Protein AF-A0A7S2A007-F1 (afdb_monomer_lite)

Sequence (112 aa):
ASSGMDYMIIKDHVYDLSEYDNTVSSYLVEDLQQLIKVGKNTDATDLFEARFDGDKADEFQACLDEQFFMGVMNEEIDPVCATFNNIMIGLLVFVALILILQCLCSLLYIVR

Secondary structure (DSSP, 8-state):
------EEEETTEEEE-TTIIIIITTTS-HHHHHHHHHHTTSB-HHHHHHH--THHHHHHHHHHHHHHEEEE---S--HHHHHHHHHHHHHHHHHHHHHHHHHHHHHHHHH-

Structure (mmCIF, N/CA/C/O backbone):
data_AF-A0A7S2A007-F1
#
_entry.id   AF-A0A7S2A007-F1
#
loop_
_atom_site.group_PDB
_atom_site.id
_atom_site.type_symbol
_atom_site.label_atom_id
_atom_site.label_alt_id
_atom_site.label_comp_id
_atom_site.label_asym_id
_atom_site.label_entity_id
_atom_site.label_seq_id
_atom_site.pdbx_PDB_ins_code
_atom_site.Cartn_x
_atom_site.Cartn_y
_atom_site.Cartn_z
_atom_site.occupancy
_atom_site.B_iso_or_equiv
_atom_site.auth_seq_id
_atom_site.auth_comp_id
_atom_site.auth_asym_id
_atom_site.auth_atom_id
_atom_site.pdbx_PDB_model_num
ATOM 1 N N . ALA A 1 1 ? 16.881 2.953 19.652 1.00 38.44 1 ALA A N 1
ATOM 2 C CA . ALA A 1 1 ? 15.820 1.940 19.512 1.00 38.44 1 ALA A CA 1
ATOM 3 C C . ALA A 1 1 ? 15.029 2.300 18.266 1.00 38.44 1 ALA A C 1
ATOM 5 O O . ALA A 1 1 ? 14.914 3.486 17.990 1.00 38.44 1 ALA A O 1
ATOM 6 N N . SER A 1 2 ? 14.667 1.301 17.466 1.00 35.47 2 SER A N 1
ATOM 7 C CA . SER A 1 2 ? 14.179 1.438 16.090 1.00 35.47 2 SER A CA 1
ATOM 8 C C . SER A 1 2 ? 13.119 2.532 15.944 1.00 35.47 2 SER A C 1
ATOM 10 O O . SER A 1 2 ? 12.102 2.482 16.624 1.00 35.47 2 SER A O 1
ATOM 12 N N . SER A 1 3 ? 13.366 3.488 15.046 1.00 43.19 3 SER A N 1
ATOM 13 C CA . SER A 1 3 ? 12.372 4.432 14.525 1.00 43.19 3 SER A CA 1
ATOM 14 C C . SER A 1 3 ? 11.418 3.650 13.617 1.00 43.19 3 SER A C 1
ATOM 16 O O . SER A 1 3 ? 11.489 3.750 12.396 1.00 43.19 3 SER A O 1
ATOM 18 N N . GLY A 1 4 ? 10.635 2.751 14.212 1.00 50.84 4 GLY A N 1
ATOM 19 C CA . GLY A 1 4 ? 9.529 2.082 13.548 1.00 50.84 4 GLY A CA 1
ATOM 20 C C . GLY A 1 4 ? 8.354 3.041 13.555 1.00 50.84 4 GLY A C 1
ATOM 21 O O . GLY A 1 4 ? 7.984 3.526 14.617 1.00 50.84 4 GLY A O 1
ATOM 22 N N . MET A 1 5 ? 7.819 3.354 12.378 1.00 59.94 5 MET A N 1
ATOM 23 C CA . MET A 1 5 ? 6.482 3.933 12.274 1.00 59.94 5 MET A CA 1
ATOM 24 C C . MET A 1 5 ? 5.546 2.973 13.005 1.00 59.94 5 MET A C 1
ATOM 26 O O . MET A 1 5 ? 5.478 1.808 12.618 1.00 59.94 5 MET A O 1
ATOM 30 N N . ASP A 1 6 ? 4.914 3.426 14.079 1.00 76.38 6 ASP A N 1
ATOM 31 C CA . ASP A 1 6 ? 3.950 2.625 14.814 1.00 76.38 6 ASP A CA 1
ATOM 32 C C . ASP A 1 6 ? 2.593 2.838 14.155 1.00 76.38 6 ASP A C 1
ATOM 34 O O . ASP A 1 6 ? 2.040 3.927 14.237 1.00 76.38 6 ASP A O 1
ATOM 38 N N . TYR A 1 7 ? 2.083 1.826 13.460 1.00 77.31 7 TYR A N 1
ATOM 39 C CA . TYR A 1 7 ? 0.808 1.918 12.746 1.00 77.31 7 TYR A CA 1
ATOM 40 C C . TYR A 1 7 ? -0.090 0.727 13.058 1.00 77.31 7 TYR A C 1
ATOM 42 O O . TYR A 1 7 ? 0.368 -0.315 13.527 1.00 77.31 7 TYR A O 1
ATOM 50 N N . MET A 1 8 ? -1.382 0.875 12.801 1.00 81.12 8 MET A N 1
ATOM 51 C CA . MET A 1 8 ? -2.362 -0.204 12.892 1.00 81.12 8 MET A CA 1
ATOM 52 C C . MET A 1 8 ? -3.343 -0.072 11.735 1.00 81.12 8 MET A C 1
ATOM 54 O O . MET A 1 8 ? -3.657 1.044 11.327 1.00 81.12 8 MET A O 1
ATOM 58 N N . ILE A 1 9 ? -3.800 -1.201 11.202 1.00 79.88 9 ILE A N 1
ATOM 59 C CA . ILE A 1 9 ? -4.761 -1.232 10.096 1.00 79.88 9 ILE A CA 1
ATOM 60 C C . ILE A 1 9 ? -6.050 -1.890 10.590 1.00 79.88 9 ILE A C 1
ATOM 62 O O . ILE A 1 9 ? -5.987 -2.943 11.224 1.00 79.88 9 ILE A O 1
ATOM 66 N N . ILE A 1 10 ? -7.198 -1.254 10.343 1.00 80.31 10 ILE A N 1
ATOM 67 C CA . ILE A 1 10 ? -8.532 -1.821 10.601 1.00 80.31 10 ILE A CA 1
ATOM 68 C C . ILE A 1 10 ? -9.414 -1.517 9.391 1.00 80.31 10 ILE A C 1
ATOM 70 O O . ILE A 1 10 ? -9.615 -0.347 9.079 1.00 80.31 10 ILE A O 1
ATOM 74 N N . LYS A 1 11 ? -9.960 -2.54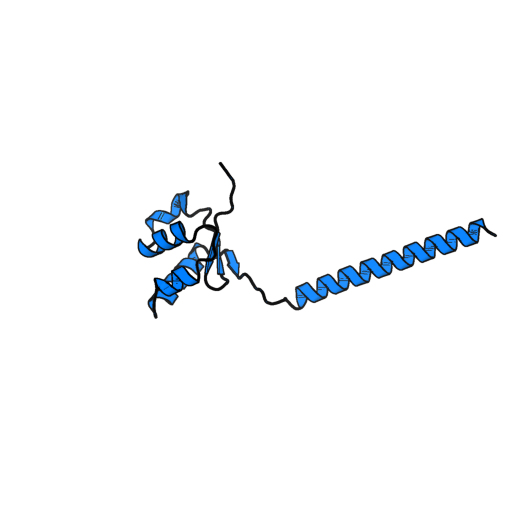4 8.724 1.00 74.31 11 LYS A N 1
ATOM 75 C CA . LYS A 1 11 ? -10.863 -2.393 7.561 1.00 74.31 11 LYS A CA 1
ATOM 76 C C . LYS A 1 11 ? -10.331 -1.370 6.549 1.00 74.31 11 LYS A C 1
ATOM 78 O O . LYS A 1 11 ? -11.004 -0.387 6.242 1.00 74.31 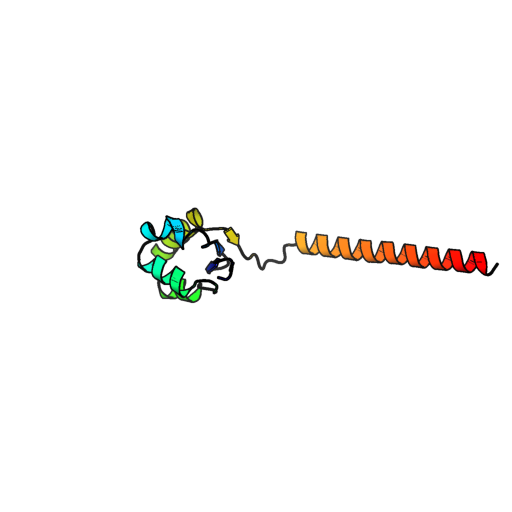11 LYS A O 1
ATOM 83 N N . ASP A 1 12 ? -9.077 -1.539 6.142 1.00 71.62 12 ASP A N 1
ATOM 84 C CA . ASP A 1 12 ? -8.349 -0.661 5.214 1.00 71.62 12 ASP A CA 1
ATOM 85 C C . ASP A 1 12 ? -8.013 0.750 5.732 1.00 71.62 12 ASP A C 1
ATOM 87 O O . ASP A 1 12 ? -7.295 1.486 5.064 1.00 71.62 12 ASP A O 1
ATOM 91 N N . HIS A 1 13 ? -8.440 1.144 6.932 1.00 76.31 13 HIS A N 1
ATOM 92 C CA . HIS A 1 13 ? -8.051 2.416 7.545 1.00 76.31 13 HIS A CA 1
ATOM 93 C C . HIS A 1 13 ? -6.691 2.256 8.232 1.00 76.31 13 HIS A C 1
ATOM 95 O O . HIS A 1 13 ? -6.491 1.336 9.024 1.00 76.31 13 HIS A O 1
ATOM 101 N N . VAL A 1 14 ? -5.750 3.149 7.924 1.00 79.38 14 VAL A N 1
ATOM 102 C CA . VAL A 1 14 ? -4.419 3.214 8.535 1.00 79.38 14 VAL A CA 1
ATOM 103 C C . VAL A 1 14 ? -4.436 4.253 9.640 1.00 79.38 14 VAL A C 1
ATOM 105 O O . VAL A 1 14 ? -4.706 5.433 9.397 1.00 79.38 14 VAL A O 1
ATOM 108 N N . TYR A 1 15 ? -4.078 3.813 10.838 1.00 79.31 15 TYR A N 1
ATOM 109 C CA . TYR A 1 15 ? -3.965 4.651 12.019 1.00 79.31 15 TYR A CA 1
ATOM 110 C C . TYR A 1 15 ? -2.495 4.862 12.377 1.00 79.31 15 TYR A C 1
ATOM 112 O O . TYR A 1 15 ? -1.750 3.886 12.507 1.00 79.31 15 TYR A O 1
ATOM 120 N N . ASP A 1 16 ? -2.080 6.120 12.547 1.00 79.06 16 ASP A N 1
ATOM 121 C CA . ASP A 1 16 ? -0.740 6.470 13.032 1.00 79.06 16 ASP A CA 1
ATOM 122 C C . ASP A 1 16 ? -0.748 6.510 14.565 1.00 79.06 16 ASP A C 1
ATOM 124 O O . ASP A 1 16 ? -1.453 7.297 15.193 1.00 79.06 16 ASP A O 1
ATOM 128 N N . LEU A 1 17 ? 0.036 5.627 15.177 1.00 75.94 17 LEU A N 1
ATOM 129 C CA . LEU A 1 17 ? 0.147 5.454 16.622 1.00 75.94 17 LEU A CA 1
ATOM 130 C C . LEU A 1 17 ? 1.456 6.038 17.172 1.00 75.94 17 LEU A C 1
ATOM 132 O O . LEU A 1 17 ? 1.785 5.805 18.336 1.00 75.94 17 LEU A O 1
ATOM 136 N N . SER A 1 18 ? 2.210 6.799 16.376 1.00 72.69 18 SER A N 1
ATOM 137 C CA . SER A 1 18 ? 3.470 7.421 16.806 1.00 72.69 18 SER A CA 1
ATOM 138 C C . SER A 1 18 ? 3.304 8.343 18.022 1.00 72.69 18 SER A C 1
ATOM 140 O O . SER A 1 18 ? 4.188 8.419 18.879 1.00 72.69 18 SER A O 1
ATOM 142 N N . GLU A 1 19 ? 2.149 8.998 18.146 1.00 65.75 19 GLU A N 1
ATOM 143 C CA . GLU A 1 19 ? 1.834 9.900 19.259 1.00 65.75 19 GLU A CA 1
ATOM 144 C C . GLU A 1 19 ? 1.096 9.204 20.425 1.00 65.75 19 GLU A C 1
ATOM 146 O O . GLU A 1 19 ? 1.035 9.731 21.540 1.00 65.75 19 GLU A O 1
ATOM 151 N N . TYR A 1 20 ? 0.628 7.964 20.226 1.00 68.19 20 TYR A N 1
ATOM 152 C CA . TYR A 1 20 ? -0.131 7.201 21.225 1.00 68.19 20 TYR A CA 1
ATOM 153 C C . TYR A 1 20 ? 0.636 6.995 22.545 1.00 68.19 20 TYR A C 1
ATOM 155 O O . TYR A 1 20 ? 0.052 7.135 23.623 1.00 68.19 20 TYR A O 1
ATOM 163 N N . ASP A 1 21 ? 1.941 6.703 22.474 1.00 65.31 21 ASP A N 1
ATOM 164 C CA . ASP A 1 21 ? 2.775 6.401 23.654 1.00 65.31 21 ASP A CA 1
ATOM 165 C C . ASP A 1 21 ? 3.075 7.647 24.512 1.00 65.31 21 ASP A C 1
ATOM 167 O O . ASP A 1 21 ? 3.379 7.537 25.698 1.00 65.31 21 ASP A O 1
ATOM 171 N N . ASN A 1 22 ? 2.960 8.851 23.936 1.00 61.22 22 ASN A N 1
ATOM 172 C CA . ASN A 1 22 ? 3.395 10.086 24.591 1.00 61.22 22 ASN A CA 1
ATOM 173 C C . ASN A 1 22 ? 2.253 10.899 25.221 1.00 61.22 22 ASN A C 1
ATOM 175 O O . ASN A 1 22 ? 2.492 11.581 26.219 1.00 61.22 22 ASN A O 1
ATOM 179 N N . THR A 1 23 ? 1.032 10.864 24.670 1.00 57.75 23 THR A N 1
ATOM 180 C CA . THR A 1 23 ? -0.029 11.811 25.083 1.00 57.75 23 THR A CA 1
ATOM 181 C C . THR A 1 23 ? -1.442 11.230 25.164 1.00 57.75 23 THR A C 1
ATOM 183 O O . THR A 1 23 ? -2.250 11.747 25.937 1.00 57.75 23 THR A O 1
ATOM 186 N N . VAL A 1 24 ? -1.762 10.162 24.425 1.00 57.81 24 VAL A N 1
ATOM 187 C CA . VAL A 1 24 ? -3.172 9.782 24.176 1.00 57.81 24 VAL A CA 1
ATOM 188 C C . VAL A 1 24 ? -3.631 8.532 24.938 1.00 57.81 24 VAL A C 1
ATOM 190 O O . VAL A 1 24 ? -4.828 8.328 25.136 1.00 57.81 24 VAL A O 1
ATOM 193 N N . SER A 1 25 ? -2.695 7.738 25.466 1.00 60.09 25 SER A N 1
ATOM 194 C CA . SER A 1 25 ? -2.962 6.515 26.244 1.00 60.09 25 SER A CA 1
ATOM 195 C C . SER A 1 25 ? -3.998 6.687 27.374 1.00 60.09 25 SER A C 1
ATOM 197 O O . SER A 1 25 ? -4.750 5.759 27.646 1.00 60.09 25 SER A O 1
ATOM 199 N N . SER A 1 26 ? -4.125 7.865 27.999 1.00 56.12 26 SER A N 1
ATOM 200 C CA . SER A 1 26 ? -5.060 8.068 29.119 1.00 56.12 26 SER A CA 1
ATOM 201 C C . SER A 1 26 ? -6.522 8.302 28.729 1.00 56.12 26 SER A C 1
ATOM 203 O O . SER A 1 26 ? -7.385 8.208 29.598 1.00 56.12 26 SER A O 1
ATOM 205 N N . TYR A 1 27 ? -6.807 8.658 27.472 1.00 57.28 27 TYR A N 1
ATOM 206 C CA . TYR A 1 27 ? -8.162 9.014 27.024 1.00 57.28 27 TYR A CA 1
ATOM 207 C C . TYR A 1 27 ? -8.893 7.866 26.325 1.00 57.28 27 TYR A C 1
ATOM 209 O O . TYR A 1 27 ? -10.106 7.937 26.141 1.00 57.28 27 TYR A O 1
ATOM 217 N N . LEU A 1 28 ? -8.178 6.800 25.956 1.00 64.62 28 LEU A N 1
ATOM 218 C CA . LEU A 1 28 ? -8.772 5.651 25.285 1.00 64.62 28 LEU A CA 1
ATOM 219 C C . LEU A 1 28 ? -9.371 4.675 26.294 1.00 64.62 28 LEU A C 1
ATOM 221 O O . LEU A 1 28 ? -8.800 4.421 27.354 1.00 64.62 28 LEU A O 1
ATOM 225 N N . VAL A 1 29 ? -10.506 4.081 25.928 1.00 69.25 29 VAL A N 1
ATOM 226 C CA . VAL A 1 29 ? -11.132 2.989 26.683 1.00 69.25 29 VAL A CA 1
ATOM 227 C C . VAL A 1 29 ? -10.151 1.815 26.802 1.00 69.25 29 VAL A C 1
ATOM 229 O O . VAL A 1 29 ? -9.431 1.514 25.849 1.00 69.25 29 VAL A O 1
ATOM 232 N N . GLU A 1 30 ? -10.106 1.153 27.963 1.00 70.50 30 GLU A N 1
ATOM 233 C CA . GLU A 1 30 ? -9.137 0.079 28.260 1.00 70.50 30 GLU A CA 1
ATOM 234 C C . GLU A 1 30 ? -9.113 -1.027 27.188 1.00 70.50 30 GLU A C 1
ATOM 236 O O . GLU A 1 30 ? -8.039 -1.504 26.814 1.00 70.50 30 GLU A O 1
ATOM 241 N N . ASP A 1 31 ? -10.274 -1.378 26.629 1.00 68.94 31 ASP A N 1
ATOM 242 C CA . ASP A 1 31 ? -10.396 -2.383 25.566 1.00 68.94 31 ASP A CA 1
ATOM 243 C C . ASP A 1 31 ? -9.716 -1.948 24.256 1.00 68.94 31 ASP A C 1
ATOM 245 O O . ASP A 1 31 ? -9.092 -2.760 23.565 1.00 68.94 31 ASP A O 1
ATOM 249 N N . LEU A 1 32 ? -9.773 -0.651 23.940 1.00 69.69 32 LEU A N 1
ATOM 250 C CA . LEU A 1 32 ? -9.156 -0.057 22.754 1.00 69.69 32 LEU A CA 1
ATOM 251 C C . LEU A 1 32 ? -7.637 0.054 22.924 1.00 69.69 32 LEU A C 1
ATOM 253 O O . LEU A 1 32 ? -6.876 -0.224 22.001 1.00 69.69 32 LEU A O 1
ATOM 257 N N . GLN A 1 33 ? -7.178 0.365 24.138 1.00 73.62 33 GLN A N 1
ATOM 258 C CA . GLN A 1 33 ? -5.751 0.357 24.462 1.00 73.62 33 GLN A CA 1
ATOM 259 C C . GLN A 1 33 ? -5.139 -1.039 24.331 1.00 73.62 33 GLN A C 1
ATOM 261 O O . GLN A 1 33 ? -4.002 -1.184 23.874 1.00 73.62 33 GLN A O 1
ATOM 266 N N . GLN A 1 34 ? -5.867 -2.077 24.758 1.00 74.12 34 GLN A N 1
ATOM 267 C CA . GLN A 1 34 ? -5.426 -3.459 24.586 1.00 74.12 34 GLN A CA 1
ATOM 268 C C . GLN A 1 34 ? -5.393 -3.855 23.113 1.00 74.12 34 GLN A C 1
ATOM 270 O O . GLN A 1 34 ? -4.448 -4.525 22.700 1.00 74.12 34 GLN A O 1
ATOM 275 N N . LEU A 1 35 ? -6.379 -3.4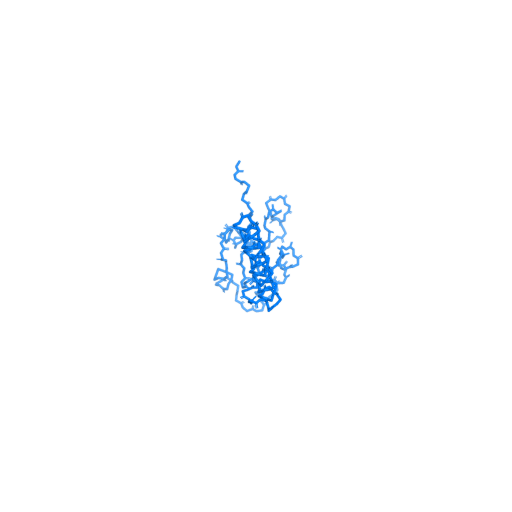26 22.321 1.00 75.19 35 LEU A N 1
ATOM 276 C CA . LEU A 1 35 ? -6.365 -3.645 20.879 1.00 75.19 35 LEU A CA 1
ATOM 277 C C . LEU A 1 35 ? -5.143 -2.985 20.233 1.00 75.19 35 LEU A C 1
ATOM 279 O O . LEU A 1 35 ? -4.400 -3.669 19.545 1.00 75.19 35 LEU A O 1
ATOM 283 N N . ILE A 1 36 ? -4.872 -1.712 20.528 1.00 74.94 36 ILE A N 1
ATOM 284 C CA . ILE A 1 36 ? -3.719 -0.980 19.982 1.00 74.94 36 ILE A CA 1
ATOM 285 C C . ILE A 1 36 ? -2.398 -1.648 20.369 1.00 74.94 36 ILE A C 1
ATOM 287 O O . ILE A 1 36 ? -1.505 -1.773 19.541 1.00 74.94 36 ILE A O 1
ATOM 291 N N . LYS A 1 37 ? -2.258 -2.122 21.614 1.00 74.94 37 LYS A N 1
ATOM 292 C CA . LYS A 1 37 ? -1.035 -2.811 22.065 1.00 74.94 37 LYS A CA 1
ATOM 293 C C . LYS A 1 37 ? -0.805 -4.146 21.357 1.00 74.94 37 LYS A C 1
ATOM 295 O O . LYS A 1 37 ? 0.345 -4.493 21.109 1.00 74.94 37 LYS A O 1
ATOM 300 N N . VAL A 1 38 ? -1.871 -4.897 21.081 1.00 78.88 38 VAL A N 1
ATOM 301 C CA . VAL A 1 38 ? -1.789 -6.223 20.444 1.00 78.88 38 VAL A CA 1
ATOM 302 C C . VAL A 1 38 ? -1.706 -6.108 18.921 1.00 78.88 38 VAL A C 1
ATOM 304 O O . VAL A 1 38 ? -0.955 -6.853 18.304 1.00 78.88 38 VAL A O 1
ATOM 307 N N . GLY A 1 39 ? -2.445 -5.168 18.336 1.00 70.69 39 GLY A N 1
ATOM 308 C CA . GLY A 1 39 ? -2.534 -4.913 16.899 1.00 70.69 39 GLY A CA 1
ATOM 309 C C . GLY A 1 39 ? -1.434 -4.008 16.342 1.00 70.69 39 GLY A C 1
ATOM 310 O O . GLY A 1 39 ? -1.390 -3.769 15.137 1.00 70.69 39 GLY A O 1
ATOM 311 N N . LYS A 1 40 ? -0.533 -3.507 17.196 1.00 76.25 40 LYS A N 1
ATOM 312 C CA . LYS A 1 40 ? 0.571 -2.622 16.813 1.00 76.25 40 LYS A CA 1
ATOM 313 C C . LYS A 1 40 ? 1.435 -3.244 15.711 1.00 76.25 40 LYS A C 1
ATOM 315 O O . LYS A 1 40 ? 1.971 -4.335 15.885 1.00 76.25 40 LYS A O 1
ATOM 320 N N . ASN A 1 41 ? 1.646 -2.500 14.627 1.00 75.31 41 ASN A N 1
ATOM 321 C CA . ASN A 1 41 ? 2.401 -2.892 13.430 1.00 75.31 41 ASN A CA 1
ATOM 322 C C . ASN A 1 41 ? 1.829 -4.107 12.685 1.00 75.31 41 ASN A C 1
ATOM 324 O O . ASN A 1 41 ? 2.559 -4.791 11.966 1.00 75.31 41 ASN A O 1
ATOM 328 N N . THR A 1 42 ? 0.538 -4.389 12.860 1.00 76.62 42 THR A N 1
ATOM 329 C CA . THR A 1 42 ? -0.153 -5.504 12.207 1.00 76.62 42 THR A CA 1
ATOM 330 C C . THR A 1 42 ? -1.529 -5.075 11.707 1.00 76.62 42 THR A C 1
ATOM 332 O O . THR A 1 42 ? -2.047 -4.025 12.094 1.00 76.62 42 THR A O 1
ATOM 335 N N . ASP A 1 43 ? -2.118 -5.899 10.844 1.00 77.44 43 ASP A N 1
ATOM 336 C CA . ASP A 1 43 ? -3.540 -5.809 10.539 1.00 77.44 43 ASP A CA 1
ATOM 337 C C . ASP A 1 43 ? -4.337 -6.329 11.742 1.00 77.44 43 ASP A C 1
ATOM 339 O O . ASP A 1 43 ? -4.205 -7.487 12.145 1.00 77.44 43 ASP A O 1
ATOM 343 N N . ALA A 1 44 ? -5.106 -5.435 12.356 1.00 79.75 44 ALA A N 1
ATOM 344 C CA . ALA A 1 44 ? -5.898 -5.697 13.545 1.00 79.75 44 ALA A CA 1
ATOM 345 C C . ALA A 1 44 ? -7.395 -5.805 13.224 1.00 79.75 44 ALA A C 1
ATOM 347 O O . ALA A 1 44 ? -8.201 -5.818 14.154 1.00 79.75 44 ALA A O 1
ATOM 348 N N . THR A 1 45 ? -7.770 -5.902 11.942 1.00 80.19 45 THR A N 1
ATOM 349 C CA . THR A 1 45 ? -9.168 -5.988 11.492 1.00 80.19 45 THR A CA 1
ATOM 350 C C . THR A 1 45 ? -9.908 -7.137 12.175 1.00 80.19 45 THR A C 1
ATOM 352 O O . THR A 1 45 ? -10.913 -6.905 12.846 1.00 80.19 45 THR A O 1
ATOM 355 N N . ASP A 1 46 ? -9.346 -8.347 12.135 1.00 77.12 46 ASP A N 1
ATOM 356 C CA . ASP A 1 46 ? -9.948 -9.529 12.768 1.00 77.12 46 ASP A CA 1
ATOM 357 C C . ASP A 1 46 ? -10.060 -9.386 14.295 1.00 77.12 46 ASP A C 1
ATOM 359 O O . ASP A 1 46 ? -11.002 -9.873 14.918 1.00 77.12 46 ASP A O 1
ATOM 363 N N . LEU A 1 47 ? -9.092 -8.711 14.925 1.00 77.06 47 LEU A N 1
ATOM 364 C CA . LEU A 1 47 ? -9.076 -8.492 16.374 1.00 77.06 47 LEU A CA 1
ATOM 365 C C . LEU A 1 47 ? -10.094 -7.435 16.805 1.00 77.06 47 LEU A C 1
ATOM 367 O O . LEU A 1 47 ? -10.648 -7.537 17.901 1.00 77.06 47 LEU A O 1
ATOM 371 N N . PHE A 1 48 ? -10.316 -6.426 15.964 1.00 76.31 48 PHE A N 1
ATOM 372 C CA . PHE A 1 48 ? -11.320 -5.395 16.172 1.00 76.31 48 PHE A CA 1
ATOM 373 C C . PHE A 1 48 ? -12.721 -5.997 16.060 1.00 76.31 48 PHE A C 1
ATOM 375 O O . PHE A 1 48 ? -13.510 -5.862 16.992 1.00 76.31 48 PHE A O 1
ATOM 382 N N . GLU A 1 49 ? -12.993 -6.748 14.990 1.00 75.75 49 GLU A N 1
ATOM 383 C CA . GLU A 1 49 ? -14.289 -7.402 14.776 1.00 75.75 49 GLU A CA 1
ATOM 384 C C . GLU A 1 49 ? -14.581 -8.491 15.818 1.00 75.75 49 GLU A C 1
ATOM 386 O O . GLU A 1 49 ? -15.706 -8.610 16.288 1.00 75.75 49 GLU A O 1
ATOM 391 N N . ALA A 1 50 ? -13.571 -9.249 16.259 1.00 75.81 50 ALA A N 1
ATOM 392 C CA . ALA A 1 50 ? -13.757 -10.263 17.300 1.00 75.81 50 ALA A CA 1
ATOM 393 C C . ALA A 1 50 ? -13.980 -9.680 18.708 1.00 75.81 50 ALA A C 1
ATOM 395 O O . ALA A 1 50 ? -14.414 -10.403 19.610 1.00 75.81 50 ALA A O 1
ATOM 396 N N . ARG A 1 51 ? -13.624 -8.409 18.939 1.00 72.56 51 ARG A N 1
ATOM 397 C CA . ARG A 1 51 ? -13.705 -7.761 20.259 1.00 72.56 51 ARG A CA 1
ATOM 398 C C . ARG A 1 51 ? -14.862 -6.777 20.374 1.00 72.56 51 ARG A C 1
ATOM 400 O O . ARG A 1 51 ? -15.408 -6.632 21.468 1.00 72.56 51 ARG A O 1
ATOM 407 N N . PHE A 1 52 ? -15.233 -6.119 19.284 1.00 72.25 52 PHE A N 1
ATOM 408 C CA . PHE A 1 52 ? -16.298 -5.130 19.250 1.00 72.25 52 PHE A CA 1
ATOM 409 C C . PHE A 1 52 ? -17.383 -5.593 18.274 1.00 72.25 52 PHE A C 1
ATOM 411 O O . PHE A 1 52 ? -17.213 -5.523 17.064 1.00 72.25 52 PHE A O 1
ATOM 418 N N . ASP A 1 53 ? -18.507 -6.056 18.826 1.00 61.91 53 ASP A N 1
ATOM 419 C CA . ASP A 1 53 ? -19.691 -6.475 18.068 1.00 61.91 53 ASP A CA 1
ATOM 420 C C . ASP A 1 53 ? -20.780 -5.381 18.098 1.00 61.91 53 ASP A C 1
ATOM 422 O O . ASP A 1 53 ? -21.102 -4.833 19.161 1.00 61.91 53 ASP A O 1
ATOM 426 N N . GLY A 1 54 ? -21.401 -5.111 16.945 1.00 66.56 54 GLY A N 1
ATOM 427 C CA . GLY A 1 54 ? -22.598 -4.262 16.805 1.00 66.56 54 GLY A CA 1
ATOM 428 C C . GLY A 1 54 ? -22.353 -2.744 16.830 1.00 66.56 54 GLY A C 1
ATOM 429 O O . GLY A 1 54 ? -21.255 -2.281 16.548 1.00 66.56 54 GLY A O 1
ATOM 430 N N . ASP A 1 55 ? -23.382 -1.967 17.204 1.00 61.31 55 ASP A N 1
ATOM 431 C CA . ASP A 1 55 ? -23.431 -0.485 17.129 1.00 61.31 55 ASP A CA 1
ATOM 432 C C . ASP A 1 55 ? -22.271 0.246 17.841 1.00 61.31 55 ASP A C 1
ATOM 434 O O . ASP A 1 55 ? -21.982 1.406 17.558 1.00 61.31 55 ASP A O 1
ATOM 438 N N . LYS A 1 56 ? -21.593 -0.420 18.784 1.00 66.06 56 LYS A N 1
ATOM 439 C CA . LYS A 1 56 ? -20.441 0.149 19.500 1.00 66.06 56 LYS A CA 1
ATOM 440 C C . LYS A 1 56 ? -19.154 0.102 18.684 1.00 66.06 56 LYS A C 1
ATOM 442 O O . LYS A 1 56 ? -18.287 0.941 18.902 1.00 66.06 56 LYS A O 1
ATOM 447 N N . ALA A 1 57 ? -19.014 -0.866 17.776 1.00 67.06 57 ALA A N 1
ATOM 448 C CA . ALA A 1 57 ? -17.857 -0.949 16.892 1.00 67.06 57 ALA A CA 1
ATOM 449 C C . ALA A 1 57 ? -17.774 0.303 16.010 1.00 67.06 57 ALA A C 1
ATOM 451 O O . ALA A 1 57 ? -16.708 0.894 15.893 1.00 67.06 57 ALA A O 1
ATOM 452 N N . ASP A 1 58 ? -18.914 0.774 15.505 1.00 70.56 58 ASP A N 1
ATOM 453 C CA . ASP A 1 58 ? -18.983 1.977 14.673 1.00 70.56 58 ASP A CA 1
ATOM 454 C C . ASP A 1 58 ? -18.634 3.249 15.465 1.00 70.56 58 ASP A C 1
ATOM 456 O O . ASP A 1 58 ? -17.915 4.115 14.971 1.00 70.56 58 ASP A O 1
ATOM 460 N N . GLU A 1 59 ? -19.081 3.351 16.722 1.00 71.62 59 GLU A N 1
ATOM 461 C CA . GLU A 1 59 ? -18.756 4.485 17.601 1.00 71.62 59 GLU A CA 1
ATOM 462 C C . GLU A 1 59 ? -17.261 4.512 17.972 1.00 71.62 59 GLU A C 1
ATOM 464 O O . GLU A 1 59 ? -16.623 5.568 17.945 1.00 71.62 59 GLU A O 1
ATOM 469 N N . PHE A 1 60 ? -16.671 3.349 18.266 1.00 71.38 60 PHE A N 1
ATOM 470 C CA . PHE A 1 60 ? -15.239 3.246 18.551 1.00 71.38 60 PHE A CA 1
ATOM 471 C C . PHE A 1 60 ? -14.375 3.463 17.308 1.00 71.38 60 PHE A C 1
ATOM 473 O O . PHE A 1 60 ? -13.322 4.092 17.416 1.00 71.38 60 PHE A O 1
ATOM 480 N N . GLN A 1 61 ? -14.822 2.995 16.141 1.00 72.56 61 GLN A N 1
ATOM 481 C CA . GLN A 1 61 ? -14.149 3.246 14.870 1.00 72.56 61 GLN A CA 1
ATO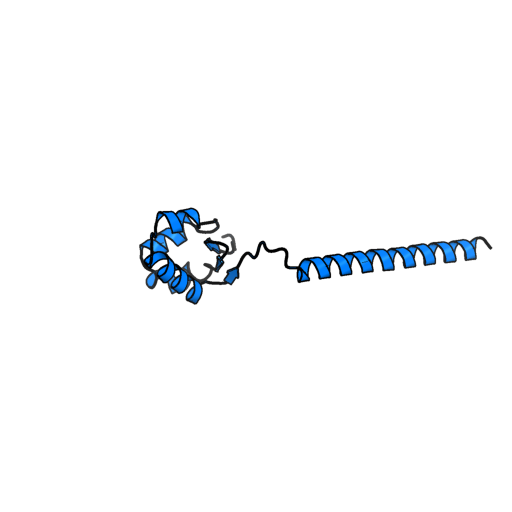M 482 C C . GLN A 1 61 ? -14.185 4.738 14.522 1.00 72.56 61 GLN A C 1
ATOM 484 O O . GLN A 1 61 ? -13.143 5.304 14.217 1.00 72.56 61 GLN A O 1
ATOM 489 N N . ALA A 1 62 ? -15.325 5.414 14.688 1.00 71.94 62 ALA A N 1
ATOM 490 C CA . ALA A 1 62 ? -15.426 6.855 14.461 1.00 71.94 62 ALA A CA 1
ATOM 491 C C . ALA A 1 62 ? -14.520 7.672 15.402 1.00 71.94 62 ALA A C 1
ATOM 493 O O . ALA A 1 62 ? -13.905 8.653 14.986 1.00 71.94 62 ALA A O 1
ATOM 494 N N . CYS A 1 63 ? -14.398 7.259 16.668 1.00 74.25 63 CYS A N 1
ATOM 495 C CA . CYS A 1 63 ? -13.492 7.902 17.620 1.00 74.25 63 CYS A CA 1
ATOM 496 C C . CYS A 1 63 ? -12.012 7.686 17.252 1.00 74.25 63 CYS A C 1
ATOM 498 O O . CYS A 1 63 ? -11.206 8.613 17.361 1.00 74.25 63 CYS A O 1
ATOM 500 N N . LEU A 1 64 ? -11.653 6.484 16.783 1.00 74.00 64 LEU A N 1
ATOM 501 C CA . LEU A 1 64 ? -10.320 6.208 16.239 1.00 74.00 64 LEU A CA 1
ATOM 502 C C . LEU A 1 64 ? -10.046 7.034 14.981 1.00 74.00 64 LEU A C 1
ATOM 504 O O . LEU A 1 64 ? -8.944 7.564 14.835 1.00 74.00 64 LEU A O 1
ATOM 508 N N . ASP A 1 65 ? -11.046 7.179 14.113 1.00 74.44 65 ASP A N 1
ATOM 509 C CA . ASP A 1 65 ? -10.928 7.944 12.879 1.00 74.44 65 ASP A CA 1
ATOM 510 C C . ASP A 1 65 ? -10.693 9.437 13.153 1.00 74.44 65 ASP A C 1
ATOM 512 O O . ASP A 1 65 ? -9.887 10.079 12.489 1.00 74.44 65 ASP A O 1
ATOM 516 N N . GLU A 1 66 ? -11.335 10.009 14.171 1.00 73.25 66 GLU A N 1
ATOM 517 C CA . GLU A 1 66 ? -11.142 11.424 14.504 1.00 73.25 66 GLU A CA 1
ATOM 518 C C . GLU A 1 66 ? -9.750 11.718 15.092 1.00 73.25 66 GLU A C 1
ATOM 520 O O . GLU A 1 66 ? -9.214 12.810 14.897 1.00 73.25 66 GLU A O 1
ATOM 525 N N . GLN A 1 67 ? -9.161 10.766 15.822 1.00 71.12 67 GLN A N 1
ATOM 526 C CA . GLN A 1 67 ? -7.933 10.999 16.593 1.00 71.12 67 GLN A CA 1
ATOM 527 C C . GLN A 1 67 ? -6.658 10.477 15.920 1.00 71.12 67 GLN A C 1
ATOM 529 O O . GLN A 1 67 ? -5.597 11.068 16.110 1.00 71.12 67 GLN A O 1
ATOM 534 N N . PHE A 1 68 ? -6.733 9.379 15.162 1.00 70.88 68 PHE A N 1
ATOM 535 C CA . PHE A 1 68 ? -5.546 8.659 14.677 1.00 70.88 68 PHE A CA 1
ATOM 536 C C . PHE A 1 68 ? -5.567 8.340 13.183 1.00 70.88 68 PHE A C 1
ATOM 538 O O . PHE A 1 68 ? -4.617 7.732 12.689 1.00 70.88 68 PHE A O 1
ATOM 545 N N . PHE A 1 69 ? -6.623 8.707 12.453 1.00 74.31 69 PHE A N 1
ATOM 546 C CA . PHE A 1 69 ? -6.718 8.411 11.027 1.00 74.31 69 PHE A CA 1
ATOM 547 C C . PHE A 1 69 ? -5.611 9.100 10.230 1.00 74.31 69 PHE A C 1
ATOM 549 O O . PHE A 1 69 ? -5.494 10.326 10.213 1.00 74.31 69 PHE A O 1
ATOM 556 N N . MET A 1 70 ? -4.821 8.297 9.523 1.00 74.88 70 MET A N 1
ATOM 557 C CA . MET A 1 70 ? -3.780 8.774 8.618 1.00 74.88 70 MET A CA 1
ATOM 558 C C . MET A 1 70 ? -4.230 8.704 7.155 1.00 74.88 70 MET A C 1
ATOM 560 O O . MET A 1 70 ? -3.873 9.563 6.347 1.00 74.88 70 MET A O 1
ATOM 564 N N . GLY A 1 71 ? -5.014 7.685 6.803 1.00 69.06 71 GLY A N 1
ATOM 565 C CA . GLY A 1 71 ? -5.512 7.470 5.449 1.00 69.06 71 GLY A CA 1
ATOM 566 C C . GLY A 1 71 ? -6.148 6.095 5.278 1.00 69.06 71 GLY A C 1
ATOM 567 O O . GLY A 1 71 ? -6.139 5.282 6.196 1.00 69.06 71 GLY A O 1
ATOM 568 N N . VAL A 1 72 ? -6.679 5.822 4.087 1.00 72.62 72 VAL A N 1
ATOM 569 C CA . VAL A 1 72 ? -7.168 4.489 3.701 1.00 72.62 72 VAL A CA 1
ATOM 570 C C . VAL A 1 72 ? -6.125 3.834 2.795 1.00 72.62 72 VAL A C 1
ATOM 572 O O . VAL A 1 72 ? -5.629 4.478 1.866 1.00 72.62 72 VAL A O 1
ATOM 575 N N . MET A 1 73 ? -5.796 2.565 3.041 1.00 56.16 73 MET A N 1
ATOM 576 C CA . MET A 1 73 ? -5.142 1.686 2.072 1.00 56.16 73 MET A CA 1
ATOM 577 C C . MET A 1 73 ? -6.128 1.442 0.934 1.00 56.16 73 MET A C 1
ATOM 579 O O . MET A 1 73 ? -6.843 0.446 0.908 1.00 56.16 73 MET A O 1
ATOM 583 N N . ASN A 1 74 ? -6.217 2.387 0.004 1.00 50.16 74 ASN A N 1
ATOM 584 C CA . ASN A 1 74 ? -7.051 2.191 -1.164 1.00 50.16 74 ASN A CA 1
ATOM 585 C C . ASN A 1 74 ? -6.335 1.189 -2.087 1.00 50.16 74 ASN A C 1
ATOM 587 O O . ASN A 1 74 ? -5.432 1.555 -2.838 1.00 50.16 74 ASN A O 1
ATOM 591 N N . GLU A 1 75 ? -6.703 -0.092 -1.995 1.00 55.31 75 GLU A N 1
ATOM 592 C CA . GLU A 1 75 ? -6.330 -1.121 -2.978 1.00 55.31 75 GLU A CA 1
ATOM 593 C C . GLU A 1 75 ? -7.049 -0.923 -4.323 1.00 55.31 75 GLU A C 1
ATOM 595 O O . GLU A 1 75 ? -6.748 -1.612 -5.304 1.00 55.31 75 GLU A O 1
ATOM 600 N N . GLU A 1 76 ? -7.971 0.043 -4.422 1.00 53.06 76 GLU A N 1
ATOM 601 C CA . GLU A 1 76 ? -8.455 0.492 -5.718 1.00 53.06 76 GLU A CA 1
ATOM 602 C C . GLU A 1 76 ? -7.276 1.033 -6.524 1.00 53.06 76 GLU A C 1
ATOM 604 O O . GLU A 1 76 ? -6.651 2.039 -6.186 1.00 53.06 76 GLU A O 1
ATOM 609 N N . ILE A 1 77 ? -6.977 0.341 -7.625 1.00 53.12 77 ILE A N 1
ATOM 610 C CA . ILE A 1 77 ? -6.121 0.836 -8.696 1.00 53.12 77 ILE A CA 1
ATOM 611 C C . ILE A 1 77 ? -6.768 2.123 -9.192 1.00 53.12 77 ILE A C 1
ATOM 613 O O . ILE A 1 77 ? -7.616 2.105 -10.085 1.00 53.12 77 ILE A O 1
ATOM 617 N N . ASP A 1 78 ? -6.383 3.236 -8.577 1.00 60.00 78 ASP A N 1
ATOM 618 C CA . ASP A 1 78 ? -6.903 4.542 -8.912 1.00 60.00 78 ASP A CA 1
ATOM 619 C C . ASP A 1 78 ? -6.634 4.735 -10.411 1.00 60.00 78 ASP A C 1
ATOM 621 O O . ASP A 1 78 ? -5.466 4.686 -10.838 1.00 60.00 78 ASP A O 1
ATOM 625 N N . PRO A 1 79 ? -7.666 4.906 -11.261 1.00 66.19 79 PRO A N 1
ATOM 626 C CA . PRO A 1 79 ? -7.479 4.989 -12.709 1.00 66.19 79 PRO A CA 1
ATOM 627 C C . PRO A 1 79 ? -6.528 6.133 -13.075 1.00 66.19 79 PRO A C 1
ATOM 629 O O . PRO A 1 79 ? -5.853 6.092 -14.103 1.00 66.19 79 PRO A O 1
ATOM 632 N N . VAL A 1 80 ? -6.416 7.123 -12.191 1.00 73.44 80 VAL A N 1
ATOM 633 C CA . VAL A 1 80 ? -5.448 8.214 -12.230 1.00 73.44 80 VAL A CA 1
ATOM 634 C C . VAL A 1 80 ? -4.007 7.700 -12.113 1.00 73.44 80 VAL A C 1
ATOM 636 O O . VAL A 1 80 ? -3.180 8.025 -12.966 1.00 73.44 80 VAL A O 1
ATOM 639 N N . CYS A 1 81 ? -3.700 6.857 -11.123 1.00 74.62 81 CYS A N 1
ATOM 640 C CA . CYS A 1 81 ? -2.365 6.290 -10.912 1.00 74.62 81 CYS A CA 1
ATOM 641 C C . CYS A 1 81 ? -1.950 5.386 -12.087 1.00 74.62 81 CYS A C 1
ATOM 643 O O . CYS A 1 81 ? -0.848 5.514 -12.629 1.00 74.62 81 CYS A O 1
ATOM 645 N N . ALA A 1 82 ? -2.879 4.558 -12.578 1.00 75.19 82 ALA A N 1
ATOM 646 C CA . ALA A 1 82 ? -2.669 3.744 -13.776 1.00 75.19 82 ALA A CA 1
ATOM 647 C C . ALA A 1 82 ? -2.438 4.602 -15.035 1.00 75.19 82 ALA A C 1
ATOM 649 O O . ALA A 1 82 ? -1.563 4.302 -15.852 1.00 75.19 82 ALA A O 1
ATOM 650 N N . THR A 1 83 ? -3.178 5.70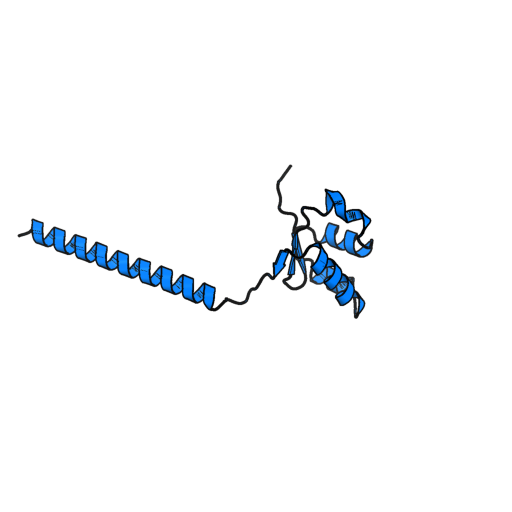4 -15.181 1.00 83.69 83 THR A N 1
ATOM 651 C CA . THR A 1 83 ? -3.026 6.639 -16.304 1.00 83.69 83 THR A CA 1
ATOM 652 C C . THR A 1 83 ? -1.665 7.330 -16.274 1.00 83.69 83 THR A C 1
ATOM 654 O O . THR A 1 83 ? -0.978 7.364 -17.296 1.00 83.69 83 THR A O 1
ATOM 657 N N . PHE A 1 84 ? -1.228 7.829 -15.116 1.00 85.75 84 PHE A N 1
ATOM 658 C CA . PHE A 1 84 ? 0.089 8.455 -14.985 1.00 85.75 84 PHE A CA 1
ATOM 659 C C . PHE A 1 84 ? 1.228 7.474 -15.268 1.00 85.75 84 PHE A C 1
ATOM 661 O O . PHE A 1 84 ? 2.158 7.821 -16.001 1.00 85.75 84 PHE A O 1
ATOM 668 N N . ASN A 1 85 ? 1.132 6.237 -14.772 1.00 85.69 85 ASN A N 1
ATOM 669 C CA . ASN A 1 85 ? 2.112 5.194 -15.065 1.00 85.69 85 ASN A CA 1
ATOM 670 C C . ASN A 1 85 ? 2.206 4.903 -16.576 1.00 85.69 85 ASN A C 1
ATOM 672 O O . ASN A 1 85 ? 3.301 4.844 -17.140 1.00 85.69 85 ASN A O 1
ATOM 676 N N . ASN A 1 86 ? 1.064 4.817 -17.263 1.00 89.06 86 ASN A N 1
ATOM 677 C CA . ASN A 1 86 ? 1.025 4.598 -18.710 1.00 89.06 86 ASN A CA 1
ATOM 678 C C . ASN A 1 86 ? 1.621 5.774 -19.506 1.00 89.06 86 ASN A C 1
ATOM 680 O O . ASN A 1 86 ? 2.357 5.550 -20.469 1.00 89.06 86 ASN A O 1
ATOM 684 N N . ILE A 1 87 ? 1.361 7.022 -19.099 1.00 93.19 87 ILE A N 1
ATOM 685 C CA . ILE A 1 87 ? 1.941 8.220 -19.734 1.00 93.19 87 ILE A CA 1
ATOM 686 C C . ILE A 1 87 ? 3.465 8.236 -19.575 1.00 93.19 87 ILE A C 1
ATOM 688 O O . ILE A 1 87 ? 4.185 8.493 -20.543 1.00 93.19 87 ILE A O 1
ATOM 692 N N . MET A 1 88 ? 3.962 7.934 -18.374 1.00 93.19 88 MET A N 1
ATOM 693 C CA . MET A 1 88 ? 5.395 7.887 -18.087 1.00 93.19 88 MET A CA 1
ATOM 694 C C . MET A 1 88 ? 6.109 6.855 -18.970 1.00 93.19 88 MET A C 1
ATOM 696 O O . MET A 1 88 ? 7.118 7.174 -19.600 1.00 93.19 88 MET A O 1
ATOM 700 N N . ILE A 1 89 ? 5.559 5.641 -19.072 1.00 93.62 89 ILE A N 1
ATOM 701 C CA . ILE A 1 89 ? 6.102 4.582 -19.936 1.00 93.62 89 ILE A CA 1
ATOM 702 C C . ILE A 1 89 ? 6.077 5.015 -21.408 1.00 93.62 89 ILE A C 1
ATOM 704 O O . ILE A 1 89 ? 7.071 4.843 -22.117 1.00 93.62 89 ILE A O 1
ATOM 708 N N . GLY A 1 90 ? 4.982 5.628 -21.867 1.00 95.69 90 GLY A N 1
ATOM 709 C CA . GLY A 1 90 ? 4.864 6.131 -23.237 1.00 95.69 90 GLY A CA 1
ATOM 710 C C . GLY A 1 90 ? 5.932 7.172 -23.587 1.00 95.69 90 GLY A C 1
ATOM 711 O O . GLY A 1 90 ? 6.573 7.076 -24.636 1.00 95.69 90 GLY A O 1
ATOM 712 N N . LEU A 1 91 ? 6.180 8.132 -22.692 1.00 94.62 91 LEU A N 1
ATOM 713 C CA . LEU A 1 91 ? 7.214 9.153 -22.882 1.00 94.62 91 LEU A CA 1
ATOM 714 C C . LEU A 1 91 ? 8.627 8.562 -22.881 1.00 94.62 91 LEU A C 1
ATOM 716 O O . LEU A 1 91 ? 9.447 8.956 -23.711 1.00 94.62 91 LEU A O 1
ATOM 720 N N . LEU A 1 92 ? 8.911 7.595 -22.004 1.00 95.56 92 LEU A N 1
ATOM 721 C CA . LEU A 1 92 ? 10.208 6.914 -21.971 1.00 95.56 92 LEU A CA 1
ATOM 722 C C . LEU A 1 92 ? 10.511 6.203 -23.292 1.00 95.56 92 LEU A C 1
ATOM 724 O O . LEU A 1 92 ? 11.600 6.365 -23.844 1.00 95.56 92 LEU A O 1
ATOM 728 N N . VAL A 1 93 ? 9.538 5.464 -23.831 1.00 96.38 93 VAL A N 1
ATOM 729 C CA . VAL A 1 93 ? 9.685 4.792 -25.129 1.00 96.38 93 VAL A CA 1
ATOM 730 C C . VAL A 1 93 ? 9.878 5.815 -26.247 1.00 96.38 93 VAL A C 1
ATOM 732 O O . VAL A 1 93 ? 10.759 5.648 -27.087 1.00 96.38 93 VAL A O 1
ATOM 735 N N . PHE A 1 94 ? 9.111 6.905 -26.243 1.00 96.25 94 PHE A N 1
ATOM 736 C CA . PHE A 1 94 ? 9.232 7.959 -27.248 1.00 96.25 94 PHE A CA 1
ATOM 737 C C . PHE A 1 94 ? 10.629 8.597 -27.270 1.00 96.25 94 PHE A C 1
ATOM 739 O O . PHE A 1 94 ? 11.248 8.705 -28.330 1.00 96.25 94 PHE A O 1
ATOM 746 N N . VAL A 1 95 ? 11.159 8.965 -26.101 1.00 97.00 95 VAL A N 1
ATOM 747 C CA . VAL A 1 95 ? 12.510 9.531 -25.985 1.00 97.00 95 VAL A CA 1
ATOM 748 C C . VAL A 1 95 ? 13.565 8.514 -26.425 1.00 97.00 95 VAL A C 1
ATOM 750 O O . VAL A 1 95 ? 14.474 8.868 -27.176 1.00 97.00 95 VAL A O 1
ATOM 753 N N . ALA A 1 96 ? 13.425 7.245 -26.034 1.00 96.56 96 ALA A N 1
ATOM 754 C CA . ALA A 1 96 ? 14.340 6.186 -26.456 1.00 96.56 96 ALA A CA 1
ATOM 755 C C . ALA A 1 96 ? 14.380 6.026 -27.987 1.00 96.56 96 ALA A C 1
ATOM 757 O O . ALA A 1 96 ? 15.461 5.911 -28.565 1.00 96.56 96 ALA A O 1
ATOM 758 N N . LEU A 1 97 ? 13.227 6.087 -28.660 1.00 96.75 97 LEU A N 1
ATOM 759 C CA . LEU A 1 97 ? 13.152 6.020 -30.123 1.00 96.75 97 LEU A CA 1
ATOM 760 C C . LEU A 1 97 ? 13.857 7.202 -30.800 1.00 96.75 97 LEU A C 1
ATOM 762 O O . LEU A 1 97 ? 14.575 7.001 -31.781 1.00 96.75 97 LEU A O 1
ATOM 766 N N . ILE A 1 98 ? 13.703 8.420 -30.269 1.00 96.25 98 ILE A N 1
ATOM 767 C CA . ILE A 1 98 ? 14.401 9.606 -30.791 1.00 96.25 98 ILE A CA 1
ATOM 768 C C . ILE A 1 98 ? 15.916 9.446 -30.653 1.00 96.25 98 ILE A C 1
ATOM 770 O O . ILE A 1 98 ? 16.643 9.728 -31.605 1.00 96.25 98 ILE A O 1
ATOM 774 N N . LEU A 1 99 ? 16.399 8.970 -29.503 1.00 95.50 99 LEU A N 1
ATOM 775 C CA . LEU A 1 99 ? 17.829 8.753 -29.274 1.00 95.50 99 LEU A CA 1
ATOM 776 C C . LEU A 1 99 ? 18.406 7.711 -30.237 1.00 95.50 99 LEU A C 1
ATOM 778 O O . LEU A 1 99 ? 19.460 7.939 -30.829 1.00 95.50 99 LEU A O 1
ATOM 782 N N . ILE A 1 100 ? 17.691 6.603 -30.462 1.00 95.88 100 ILE A N 1
ATOM 783 C CA . ILE A 1 100 ? 18.094 5.585 -31.443 1.00 95.88 100 ILE A CA 1
ATOM 784 C C . ILE A 1 100 ? 18.171 6.198 -32.844 1.00 95.88 100 ILE A C 1
ATOM 786 O O . ILE A 1 100 ? 19.164 6.007 -33.547 1.00 95.88 100 ILE A O 1
ATOM 790 N N . LEU A 1 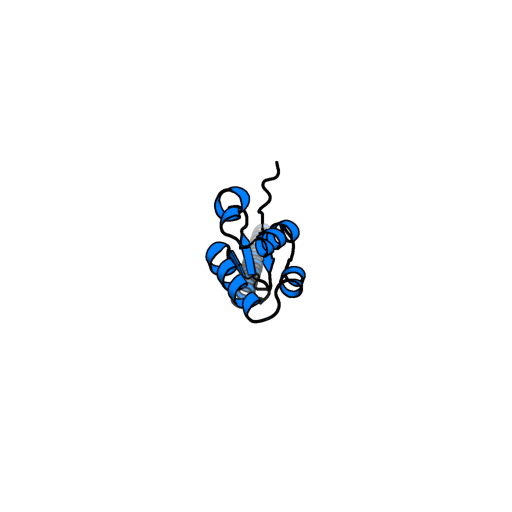101 ? 17.161 6.972 -33.246 1.00 94.81 101 LEU A N 1
ATOM 791 C CA . LEU A 1 101 ? 17.146 7.629 -34.550 1.00 94.81 101 LEU A CA 1
ATOM 792 C C . LEU A 1 101 ? 18.313 8.617 -34.705 1.00 94.81 101 LEU A C 1
ATOM 794 O O . LEU A 1 101 ? 18.972 8.627 -35.742 1.00 94.81 101 LEU A O 1
ATOM 798 N N . GLN A 1 102 ? 18.615 9.408 -33.673 1.00 92.00 102 GLN A N 1
ATOM 799 C CA . GLN A 1 102 ? 19.764 10.318 -33.661 1.00 92.00 102 GLN A CA 1
ATOM 800 C C . GLN A 1 102 ? 21.094 9.567 -33.798 1.00 92.00 102 GLN A C 1
ATOM 802 O O . GLN A 1 102 ? 21.942 9.971 -34.596 1.00 92.00 102 GLN A O 1
ATOM 807 N N . CYS A 1 103 ? 21.262 8.449 -33.086 1.00 92.25 103 CYS A N 1
ATOM 808 C CA . CYS A 1 103 ? 22.433 7.582 -33.222 1.00 92.25 103 CYS A CA 1
ATOM 809 C C . CYS A 1 103 ? 22.585 7.043 -34.653 1.00 92.25 103 CYS A C 1
ATOM 811 O O . CYS A 1 103 ? 23.682 7.086 -35.210 1.00 92.25 103 CYS A O 1
ATOM 813 N N . LEU A 1 104 ? 21.495 6.581 -35.274 1.00 92.50 104 LEU A N 1
ATOM 814 C CA . LEU A 1 104 ? 21.515 6.088 -36.655 1.00 92.50 104 LEU A CA 1
ATOM 815 C C . LEU A 1 104 ? 21.863 7.195 -37.659 1.00 92.50 104 LEU A C 1
ATOM 817 O O . LEU A 1 104 ? 22.702 6.988 -38.534 1.00 92.50 104 LEU A O 1
ATOM 821 N N . CYS A 1 105 ? 21.275 8.385 -37.514 1.00 87.88 105 CYS A N 1
ATOM 822 C CA . CYS A 1 105 ? 21.598 9.542 -38.350 1.00 87.88 105 CYS A CA 1
ATOM 823 C C . CYS A 1 105 ? 23.073 9.954 -38.219 1.00 87.88 105 CYS A C 1
ATOM 825 O O . CYS A 1 105 ? 23.720 10.248 -39.223 1.00 87.88 105 CYS A O 1
ATOM 827 N N . SER A 1 106 ? 23.621 9.938 -37.000 1.00 88.88 106 SER A N 1
ATOM 828 C CA . SER A 1 106 ? 25.035 10.243 -36.755 1.00 88.88 106 SER A CA 1
ATOM 829 C C . SER A 1 106 ? 25.972 9.206 -37.389 1.00 88.88 106 SER A C 1
ATOM 831 O O . SER A 1 106 ? 26.970 9.580 -38.003 1.00 88.88 106 SER A O 1
ATOM 833 N N . LEU A 1 107 ? 25.625 7.916 -37.324 1.00 84.50 107 LEU A N 1
ATOM 834 C CA . LEU A 1 107 ? 26.386 6.846 -37.978 1.00 84.50 107 LEU A CA 1
ATOM 835 C C . LEU A 1 107 ? 26.391 6.987 -39.504 1.00 84.50 107 LEU A C 1
ATOM 837 O O . LEU A 1 107 ? 27.448 6.877 -40.124 1.00 84.50 107 LEU A O 1
ATOM 841 N N . LEU A 1 108 ? 25.234 7.267 -40.112 1.00 85.81 108 LEU A N 1
ATOM 842 C CA . LEU A 1 108 ? 25.135 7.470 -41.560 1.00 85.81 108 LEU A CA 1
ATOM 843 C C . LEU A 1 108 ? 25.938 8.684 -42.039 1.00 85.81 108 LEU A C 1
ATOM 845 O O . LEU A 1 108 ? 26.478 8.647 -43.141 1.00 85.81 108 LEU A O 1
ATOM 849 N N . TYR A 1 109 ? 26.037 9.735 -41.221 1.00 79.31 109 TYR A N 1
ATOM 850 C CA . TYR A 1 109 ? 26.862 10.901 -41.531 1.00 79.31 109 TYR A CA 1
ATOM 851 C C . TYR A 1 109 ? 28.365 10.588 -41.513 1.00 79.31 109 TYR A C 1
ATOM 853 O O . TYR A 1 109 ? 29.095 11.135 -42.322 1.00 79.31 109 TYR A O 1
ATOM 861 N N . ILE A 1 110 ? 28.837 9.711 -40.621 1.00 77.25 110 ILE A N 1
ATOM 862 C CA . ILE A 1 110 ? 30.259 9.316 -40.557 1.00 77.25 110 ILE A CA 1
ATOM 863 C C . ILE A 1 110 ? 30.641 8.349 -41.684 1.00 77.25 110 ILE A C 1
ATOM 865 O O . ILE A 1 110 ? 31.774 8.357 -42.156 1.00 77.25 110 ILE A O 1
ATOM 869 N N . VAL A 1 111 ? 29.714 7.476 -42.083 1.00 77.75 111 VAL A N 1
ATOM 870 C CA . VAL A 1 111 ? 29.951 6.465 -43.127 1.00 77.75 111 VAL A CA 1
ATOM 871 C C . VAL A 1 111 ? 29.960 7.074 -44.536 1.00 77.75 111 VAL A C 1
ATOM 873 O O . VAL A 1 111 ? 30.484 6.449 -45.459 1.00 77.75 111 VAL A O 1
ATOM 876 N N . ARG A 1 112 ? 29.385 8.267 -44.713 1.00 52.53 112 ARG A N 1
ATOM 877 C CA . ARG A 1 112 ? 29.337 8.989 -45.986 1.00 52.53 112 ARG A CA 1
ATOM 878 C C . ARG A 1 112 ? 30.464 10.010 -46.096 1.00 52.53 112 ARG A C 1
ATOM 880 O O . ARG A 1 112 ? 31.060 10.058 -47.194 1.00 52.53 112 ARG A O 1
#

Organism: Trieres chinensis (NCBI:txid1514140)

Radius of gyration: 25.29 Å; chains: 1; bounding box: 54×22×75 Å

pLDDT: mean 74.57, std 13.1, range [35.47, 97.0]

Foldseek 3Di:
DDPDQWWAAAPQWIFGCVCVVPPPVVPDDPLVNVLSVVRIPHHSHVVLPVRDDDPVSVVNVVVRCVPTTPDGNPPPPPVVVVVVVVVVVVVVVVVVVVVVVVVVVVVVVVVD